Protein AF-T0ZX96-F1 (afdb_monomer_lite)

Organism: NCBI:txid410659

InterPro domains:
  IPR035906 MetI-like superfamily [G3DSA:1.10.3720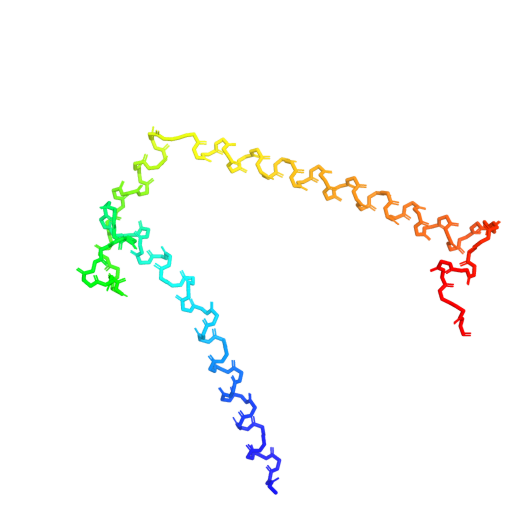.10] (1-106)
  IPR035906 MetI-like superfamily [SSF161098] (3-105)
  IPR050901 Binding-protein-dependent ABC transporter permease [PTHR32243] (3-105)

Secondary structure (DSSP, 8-state):
--HHHHHHHHHHHHHHHHHHHHHHHHHHHHHHTS-TTTTS-SSPP-S-----HHHHHHHHHS-HHHHHHHHHHHHHHHHHHHHHHHHHHHHHHHHS--TTHHHHS---

pLDDT: mean 87.71, std 10.08, range [54.38, 98.38]

Foldseek 3Di:
DDPVVVVVVVVVVVVVVVVVVVQVVLLVVQVCQDDDCLVPDPVRDNDRPRHNVSVVCCVPVHPVVVVVVVVCVVVVVVVVVCVVVVVVVVVCLVPPPDPPSCVVPPPD

Radius of gyration: 24.68 Å; chains: 1; bounding box: 42×56×61 Å

Sequence (108 aa):
MDQMVRKSLLYLVRGLIAILFILPVYWVFVIATGFHGAAYSLPPVFVPLFHLGPLLYVLTHTHWLRYVFNSVLISGITILLVVLTSALTGYALAEVHVPGTGVVLLPR

Structure (mmCIF, N/CA/C/O backbone):
data_AF-T0ZX96-F1
#
_entry.id   AF-T0ZX96-F1
#
loop_
_atom_site.group_PDB
_atom_site.id
_atom_site.type_symbol
_atom_site.label_atom_id
_atom_site.label_alt_id
_atom_site.label_comp_id
_atom_site.label_asym_id
_atom_site.label_entity_id
_atom_site.label_seq_id
_atom_site.pdbx_PDB_ins_code
_atom_site.Cartn_x
_atom_site.Cartn_y
_atom_site.Cartn_z
_atom_site.occupancy
_atom_site.B_iso_or_equiv
_atom_site.auth_seq_id
_atom_site.auth_comp_id
_atom_site.auth_asym_id
_atom_site.auth_atom_id
_atom_site.pdbx_PDB_model_num
ATOM 1 N N . MET A 1 1 ? -12.503 -41.940 0.335 1.00 62.44 1 MET A N 1
ATOM 2 C CA . MET A 1 1 ? -11.440 -41.115 -0.277 1.00 62.44 1 MET A CA 1
ATOM 3 C C . MET A 1 1 ? -10.398 -40.858 0.794 1.00 62.44 1 MET A C 1
ATOM 5 O O . MET A 1 1 ? -10.735 -40.228 1.792 1.00 62.44 1 MET A O 1
ATOM 9 N N . ASP A 1 2 ? -9.202 -41.433 0.654 1.00 76.81 2 ASP A N 1
ATOM 10 C CA . ASP A 1 2 ? -8.174 -41.400 1.699 1.00 76.81 2 ASP A CA 1
ATOM 11 C C . ASP A 1 2 ? -7.860 -39.972 2.140 1.00 76.81 2 ASP A C 1
ATOM 13 O O . ASP A 1 2 ? -7.834 -39.040 1.329 1.00 76.81 2 ASP A O 1
ATOM 17 N N . GLN A 1 3 ? -7.605 -39.781 3.438 1.00 82.06 3 GLN A N 1
ATOM 18 C CA . GLN A 1 3 ? -7.283 -38.459 3.983 1.00 82.06 3 GLN A CA 1
ATOM 19 C C . GLN A 1 3 ? -6.100 -37.795 3.258 1.00 82.06 3 GLN A C 1
ATOM 21 O O . GLN A 1 3 ? -6.046 -36.567 3.183 1.00 82.06 3 GLN A O 1
ATOM 26 N N . MET A 1 4 ? -5.191 -38.595 2.692 1.00 81.06 4 MET A N 1
ATOM 27 C CA . MET A 1 4 ? -4.079 -38.136 1.858 1.00 81.06 4 MET A CA 1
ATOM 28 C C . MET A 1 4 ? -4.573 -37.505 0.549 1.00 81.06 4 MET A C 1
ATOM 30 O O . MET A 1 4 ? -4.203 -36.375 0.250 1.00 81.06 4 MET A O 1
ATOM 34 N N . VAL A 1 5 ? -5.488 -38.162 -0.171 1.00 90.31 5 VAL A N 1
ATOM 35 C CA . VAL A 1 5 ? -6.070 -37.647 -1.425 1.00 90.31 5 VAL A CA 1
ATOM 36 C C . VAL A 1 5 ? -6.822 -36.336 -1.184 1.00 90.31 5 VAL A C 1
ATOM 38 O O . VAL A 1 5 ? -6.650 -35.374 -1.932 1.00 90.31 5 VAL A O 1
ATOM 41 N N . ARG A 1 6 ? -7.598 -36.248 -0.092 1.00 90.81 6 ARG A N 1
ATOM 42 C CA . ARG A 1 6 ? -8.315 -35.013 0.271 1.00 90.81 6 ARG A CA 1
ATOM 43 C C . ARG A 1 6 ? -7.358 -33.850 0.548 1.00 90.81 6 ARG A C 1
ATOM 45 O O . ARG A 1 6 ? -7.605 -32.740 0.088 1.00 90.81 6 ARG A O 1
ATOM 52 N N . LYS A 1 7 ? -6.275 -34.086 1.297 1.00 90.69 7 LYS A N 1
ATOM 53 C CA . LYS A 1 7 ? -5.269 -33.053 1.597 1.00 90.69 7 LYS A CA 1
ATOM 54 C C . LYS A 1 7 ? -4.550 -32.596 0.328 1.00 90.69 7 LYS A C 1
ATOM 56 O O . LYS A 1 7 ? -4.450 -31.393 0.110 1.00 90.69 7 LYS A O 1
ATOM 61 N N . SER A 1 8 ? -4.130 -33.527 -0.529 1.00 92.62 8 SER A N 1
ATOM 62 C CA . SER A 1 8 ? -3.477 -33.210 -1.805 1.00 92.62 8 SER A CA 1
ATOM 63 C C . SER A 1 8 ? -4.369 -32.363 -2.716 1.00 92.62 8 SER A C 1
ATOM 65 O O . SER A 1 8 ? -3.910 -31.352 -3.241 1.00 92.62 8 SER A O 1
ATOM 67 N N . LEU A 1 9 ? -5.659 -32.702 -2.832 1.00 94.56 9 LEU A N 1
ATOM 68 C CA . LEU A 1 9 ? -6.629 -31.898 -3.585 1.00 94.56 9 LEU A CA 1
ATOM 69 C C . LEU A 1 9 ? -6.781 -30.485 -3.008 1.00 94.56 9 LEU A C 1
ATOM 71 O O . LEU A 1 9 ? -6.763 -29.512 -3.757 1.00 94.56 9 LEU A O 1
ATOM 75 N N . LEU A 1 10 ? -6.880 -30.348 -1.681 1.00 93.56 10 LEU A N 1
ATOM 76 C CA . LEU A 1 10 ? -6.984 -29.036 -1.035 1.00 93.56 10 LEU A CA 1
ATOM 77 C C . LEU A 1 10 ? -5.739 -28.172 -1.266 1.00 93.56 10 LEU A C 1
ATOM 79 O O . LEU A 1 10 ? -5.877 -26.971 -1.494 1.00 93.56 10 LEU A O 1
ATOM 83 N N . TYR A 1 11 ? -4.538 -28.751 -1.228 1.00 94.62 11 TYR A N 1
ATOM 84 C CA . TYR A 1 11 ? -3.310 -28.015 -1.535 1.00 94.62 11 TYR A CA 1
ATOM 85 C C . TYR A 1 11 ? -3.254 -27.568 -2.995 1.00 94.62 11 TYR A C 1
ATOM 87 O O . TYR A 1 11 ? -2.896 -26.422 -3.255 1.00 94.62 11 TYR A O 1
ATOM 95 N N . LEU A 1 12 ? -3.665 -28.425 -3.930 1.00 96.19 12 LEU A N 1
ATOM 96 C CA . LEU A 1 12 ? -3.682 -28.104 -5.356 1.00 96.19 12 LEU A CA 1
ATOM 97 C C . LEU A 1 12 ? -4.661 -26.958 -5.652 1.00 96.19 12 LEU A C 1
ATOM 99 O O . LEU A 1 12 ? -4.287 -25.978 -6.293 1.00 96.19 12 LEU A O 1
ATOM 103 N N . VAL A 1 13 ? -5.877 -27.021 -5.100 1.00 96.38 13 VAL A N 1
ATOM 104 C CA . VAL A 1 13 ? -6.885 -25.955 -5.239 1.00 96.38 13 VAL A CA 1
ATOM 105 C C . VAL A 1 13 ? -6.380 -24.635 -4.651 1.00 96.38 13 VAL A C 1
ATOM 107 O O . VAL A 1 13 ? -6.478 -23.598 -5.300 1.00 96.38 13 VAL A O 1
ATOM 110 N N . ARG A 1 14 ? -5.789 -24.657 -3.450 1.00 95.38 14 ARG A N 1
ATOM 111 C CA . ARG A 1 14 ? -5.204 -23.456 -2.829 1.00 95.38 14 ARG A CA 1
ATOM 112 C C . ARG A 1 14 ? -4.062 -22.877 -3.661 1.00 95.38 14 ARG A C 1
ATOM 114 O O . ARG A 1 14 ? -3.986 -21.662 -3.798 1.00 95.38 14 ARG A O 1
ATOM 121 N N 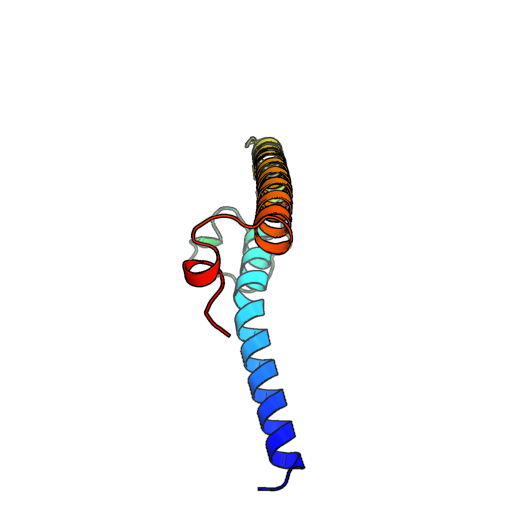. GLY A 1 15 ? -3.208 -23.730 -4.226 1.00 96.06 15 GLY A N 1
ATOM 122 C CA . GLY A 1 15 ? -2.127 -23.316 -5.118 1.00 96.06 15 GLY A CA 1
ATOM 123 C C . GLY A 1 15 ? -2.650 -22.636 -6.381 1.00 96.06 15 GLY A C 1
ATOM 124 O O . GLY A 1 15 ? -2.179 -21.561 -6.735 1.00 96.06 15 GLY A O 1
ATOM 125 N N . LEU A 1 16 ? -3.678 -23.206 -7.013 1.00 96.19 16 LEU A N 1
ATOM 126 C CA . LEU A 1 16 ? -4.296 -22.621 -8.202 1.00 96.19 16 LEU A CA 1
ATOM 127 C C . LEU A 1 16 ? -4.936 -21.259 -7.904 1.00 96.19 16 LEU A C 1
ATOM 129 O O . LEU A 1 16 ? -4.736 -20.306 -8.654 1.00 96.19 16 LEU A O 1
ATOM 133 N N . ILE A 1 17 ? -5.657 -21.154 -6.783 1.00 95.50 17 ILE A N 1
ATOM 134 C CA . ILE A 1 17 ? -6.234 -19.887 -6.318 1.00 95.50 17 ILE A CA 1
ATOM 135 C C . ILE A 1 17 ? -5.119 -18.861 -6.086 1.00 95.50 17 ILE A C 1
ATOM 137 O O . ILE A 1 17 ? -5.211 -17.742 -6.582 1.00 95.50 17 ILE A O 1
ATOM 141 N N . ALA A 1 18 ? -4.038 -19.237 -5.398 1.00 95.69 18 ALA A N 1
ATOM 142 C CA . ALA A 1 18 ? -2.912 -18.341 -5.152 1.00 95.69 18 ALA A CA 1
ATOM 143 C C . ALA A 1 18 ? -2.280 -17.825 -6.456 1.00 95.69 18 ALA A C 1
ATOM 145 O O . ALA A 1 18 ? -2.041 -16.626 -6.582 1.00 95.69 18 ALA A O 1
ATOM 146 N N . ILE A 1 19 ? -2.070 -18.697 -7.449 1.00 95.44 19 ILE A N 1
ATOM 147 C CA . ILE A 1 19 ? -1.542 -18.307 -8.767 1.00 95.44 19 ILE A CA 1
ATOM 148 C C . ILE A 1 19 ? -2.473 -17.301 -9.451 1.00 95.44 19 ILE A C 1
ATOM 150 O O . ILE A 1 19 ? -2.001 -16.296 -9.982 1.00 95.44 19 ILE A O 1
ATOM 154 N N . LEU A 1 20 ? -3.788 -17.527 -9.396 1.00 95.56 20 LEU A N 1
ATOM 155 C CA . LEU A 1 20 ? -4.780 -16.627 -9.985 1.00 95.56 20 LEU A CA 1
ATOM 156 C C . LEU A 1 20 ? -4.748 -15.226 -9.351 1.00 95.56 20 LEU A C 1
ATOM 158 O O . LEU A 1 20 ? -4.894 -14.238 -10.064 1.00 95.56 20 LEU A O 1
ATOM 162 N N . PHE A 1 21 ? -4.494 -15.126 -8.043 1.00 94.12 21 PHE A N 1
ATOM 163 C CA . PHE A 1 21 ? -4.320 -13.839 -7.356 1.00 94.12 21 PHE A CA 1
ATOM 164 C C . PHE A 1 21 ? -2.965 -13.171 -7.631 1.00 94.12 21 PHE A C 1
ATOM 166 O O . PHE A 1 21 ? -2.883 -11.944 -7.646 1.00 94.12 21 PHE A O 1
ATOM 173 N N . ILE A 1 22 ? -1.906 -13.948 -7.868 1.00 95.56 22 ILE A N 1
ATOM 174 C CA . ILE A 1 22 ? -0.572 -13.415 -8.188 1.00 95.56 22 ILE A CA 1
ATOM 175 C C . ILE A 1 22 ? -0.509 -12.895 -9.628 1.00 95.56 22 ILE A C 1
ATOM 177 O O . ILE A 1 22 ? 0.182 -11.914 -9.890 1.00 95.56 22 ILE A O 1
ATOM 181 N N . LEU A 1 23 ? -1.245 -13.509 -10.557 1.00 93.50 23 LEU A N 1
ATOM 182 C CA . LEU A 1 23 ? -1.254 -13.142 -11.974 1.00 93.50 23 LEU A CA 1
ATOM 183 C C . LEU A 1 23 ? -1.479 -11.638 -12.233 1.00 93.50 23 LEU A C 1
ATOM 185 O O . LEU A 1 23 ? -0.652 -11.053 -12.934 1.00 93.50 23 LEU A O 1
ATOM 189 N N . PRO A 1 24 ? -2.515 -10.967 -11.686 1.00 93.00 24 PRO A N 1
ATOM 190 C CA . PRO A 1 24 ? -2.697 -9.533 -11.910 1.00 93.00 24 PRO A CA 1
ATOM 191 C C . PRO A 1 24 ? -1.543 -8.699 -11.338 1.00 93.00 24 PRO A C 1
ATOM 193 O O . PRO A 1 24 ? -1.128 -7.728 -11.965 1.00 93.00 24 PRO A O 1
ATOM 196 N N . VAL A 1 25 ? -0.971 -9.096 -10.196 1.00 94.00 25 VAL A N 1
ATOM 197 C CA . VAL A 1 25 ? 0.188 -8.410 -9.596 1.00 94.00 25 VAL A CA 1
ATOM 198 C C . VAL A 1 25 ? 1.423 -8.550 -10.488 1.00 94.00 25 VAL A C 1
ATOM 200 O O . VAL A 1 25 ? 2.118 -7.569 -10.750 1.00 94.00 25 VAL A O 1
ATOM 203 N N . TYR A 1 26 ? 1.668 -9.754 -11.009 1.00 93.38 26 TYR A N 1
ATOM 204 C CA . TYR A 1 26 ? 2.727 -10.012 -11.980 1.00 93.38 26 TYR A CA 1
ATOM 205 C C . TYR A 1 26 ? 2.538 -9.178 -13.251 1.00 93.38 26 TYR A C 1
ATOM 207 O O . TYR A 1 26 ? 3.486 -8.573 -13.748 1.00 93.38 26 TYR A O 1
ATOM 215 N N . TRP A 1 27 ? 1.311 -9.087 -13.760 1.00 92.38 27 TRP A N 1
ATOM 216 C CA . TRP A 1 27 ? 1.042 -8.349 -14.988 1.00 92.38 27 TRP A CA 1
ATOM 217 C C . TRP A 1 27 ? 1.257 -6.837 -14.830 1.00 92.38 27 TRP A C 1
ATOM 219 O O . TRP A 1 27 ? 1.826 -6.201 -15.716 1.00 92.38 27 TRP A O 1
ATOM 229 N N . VAL A 1 28 ? 0.922 -6.264 -13.667 1.00 91.38 28 VAL A N 1
ATOM 230 C CA . VAL A 1 28 ? 1.259 -4.865 -13.344 1.00 91.38 28 VAL A CA 1
ATOM 231 C C . VAL A 1 28 ? 2.773 -4.637 -13.372 1.00 91.38 28 VAL A C 1
ATOM 233 O O . VAL A 1 28 ? 3.226 -3.625 -13.904 1.00 91.38 28 VAL A O 1
ATOM 236 N N . PHE A 1 29 ? 3.570 -5.582 -12.864 1.00 91.31 29 PHE A N 1
ATOM 237 C CA . PHE A 1 29 ? 5.033 -5.506 -12.931 1.00 91.31 29 PHE A CA 1
ATOM 238 C C . PHE A 1 29 ? 5.560 -5.543 -14.378 1.00 91.31 29 PHE A C 1
ATOM 240 O O . PHE A 1 29 ? 6.454 -4.770 -14.738 1.00 91.31 29 PHE A O 1
ATOM 247 N N . VAL A 1 30 ? 4.982 -6.394 -15.231 1.00 91.56 30 VAL A N 1
ATOM 248 C CA . VAL A 1 30 ? 5.327 -6.467 -16.662 1.00 91.56 30 VAL A CA 1
ATOM 249 C C . VAL A 1 30 ? 5.040 -5.140 -17.366 1.00 91.56 30 VAL A C 1
ATOM 251 O O . VAL A 1 30 ? 5.900 -4.628 -18.079 1.00 91.56 30 VAL A O 1
ATOM 254 N N . ILE A 1 31 ? 3.871 -4.542 -17.126 1.00 90.56 31 ILE A N 1
ATOM 255 C CA . ILE A 1 31 ? 3.498 -3.245 -17.710 1.00 90.56 31 ILE A CA 1
ATOM 256 C C . ILE A 1 31 ? 4.414 -2.128 -17.196 1.00 90.56 31 ILE A C 1
ATOM 258 O O . ILE A 1 31 ? 4.875 -1.301 -17.983 1.00 90.56 31 ILE A O 1
ATOM 262 N N . ALA A 1 32 ? 4.714 -2.111 -15.894 1.00 88.38 32 ALA A N 1
ATOM 263 C CA . ALA A 1 32 ? 5.565 -1.094 -15.277 1.00 88.38 32 ALA A CA 1
ATOM 264 C C . ALA A 1 32 ? 7.000 -1.086 -15.834 1.00 88.38 32 ALA A C 1
ATOM 266 O O . ALA A 1 32 ? 7.643 -0.037 -15.852 1.00 88.38 32 ALA A O 1
ATOM 267 N N . THR A 1 33 ? 7.484 -2.240 -16.303 1.00 88.81 33 THR A N 1
ATOM 268 C CA . THR A 1 33 ? 8.810 -2.418 -16.921 1.00 88.81 33 THR A CA 1
ATOM 269 C C . THR A 1 33 ? 8.761 -2.519 -18.454 1.00 88.81 33 THR A C 1
ATOM 271 O O . THR A 1 33 ? 9.739 -2.917 -19.091 1.00 88.81 33 THR A O 1
ATOM 274 N N . GLY A 1 34 ? 7.615 -2.197 -19.058 1.00 86.00 34 GLY A N 1
ATOM 275 C CA . GLY A 1 34 ? 7.386 -2.235 -20.500 1.00 86.00 34 GLY A CA 1
ATOM 276 C C . GLY A 1 34 ? 7.676 -0.908 -21.204 1.00 86.00 34 GLY A C 1
ATOM 277 O O . GLY A 1 34 ? 8.444 -0.071 -20.733 1.00 86.00 34 GLY A O 1
ATOM 278 N N . PHE A 1 35 ? 7.037 -0.703 -22.356 1.00 82.19 35 PHE A N 1
ATOM 279 C CA . PHE A 1 35 ? 7.031 0.578 -23.065 1.00 82.19 35 PHE A CA 1
ATOM 280 C C . PHE A 1 35 ? 5.768 1.389 -22.741 1.00 82.19 35 PHE A C 1
ATOM 282 O O . PHE A 1 35 ? 4.774 0.874 -22.224 1.00 82.19 35 PHE A O 1
ATOM 289 N N . HIS A 1 36 ? 5.799 2.685 -23.051 1.00 76.38 36 HIS A N 1
ATOM 290 C CA . HIS A 1 36 ? 4.676 3.582 -22.793 1.00 76.38 36 HIS A CA 1
ATOM 291 C C . HIS A 1 36 ? 3.426 3.123 -23.565 1.00 76.38 36 HIS A C 1
ATOM 293 O O . HIS A 1 36 ? 3.463 2.989 -24.784 1.00 76.38 36 HIS A O 1
ATOM 299 N N . GLY A 1 37 ? 2.322 2.866 -22.858 1.00 79.50 37 GLY A N 1
ATOM 300 C CA . GLY A 1 37 ? 1.091 2.347 -23.468 1.00 79.50 37 GLY A CA 1
ATOM 301 C C . GLY A 1 37 ? 1.006 0.819 -23.601 1.00 79.50 37 GLY A C 1
ATOM 302 O O . GLY A 1 37 ? 0.019 0.338 -24.148 1.00 79.50 37 GLY A O 1
ATOM 303 N N . ALA A 1 38 ? 1.957 0.048 -23.052 1.00 81.94 38 ALA A N 1
ATOM 304 C CA . ALA A 1 38 ? 1.918 -1.424 -23.057 1.00 81.94 38 ALA A CA 1
ATOM 305 C C . ALA A 1 38 ? 0.651 -2.028 -22.411 1.00 81.94 38 ALA A C 1
ATOM 307 O O . ALA A 1 38 ? 0.260 -3.145 -22.732 1.00 81.94 38 ALA A O 1
ATOM 308 N N . ALA A 1 39 ? -0.030 -1.283 -21.532 1.00 83.12 39 ALA A N 1
ATOM 309 C CA . ALA A 1 39 ? -1.318 -1.689 -20.964 1.00 83.12 39 ALA A CA 1
ATOM 310 C C . ALA A 1 39 ? -2.454 -1.772 -22.006 1.00 83.12 39 ALA A C 1
ATOM 312 O O . ALA A 1 39 ? -3.421 -2.498 -21.797 1.00 83.12 39 ALA A O 1
ATOM 313 N N . TYR A 1 40 ? -2.343 -1.025 -23.109 1.00 86.75 40 TYR A N 1
ATOM 314 C CA . TYR A 1 40 ? -3.375 -0.901 -24.145 1.00 86.75 40 TYR A CA 1
ATOM 315 C C . TYR A 1 40 ? -2.986 -1.576 -25.467 1.00 86.75 40 TYR A C 1
ATOM 317 O O . TYR A 1 40 ? -3.748 -1.523 -26.431 1.00 86.75 40 TYR A O 1
ATOM 325 N N . SER A 1 41 ? -1.803 -2.191 -25.546 1.00 82.50 41 SER A N 1
ATOM 326 C CA . SER A 1 41 ? -1.346 -2.855 -26.765 1.00 82.50 41 SER A CA 1
ATOM 327 C C . SER A 1 41 ? -2.031 -4.210 -26.956 1.00 82.50 41 SER A C 1
ATOM 329 O O . SER A 1 41 ? -2.083 -5.020 -26.029 1.00 82.50 41 SER A O 1
ATOM 331 N N . LEU A 1 42 ? -2.488 -4.484 -28.182 1.00 85.06 42 LEU A N 1
ATOM 332 C CA . LEU A 1 42 ? -2.848 -5.827 -28.639 1.00 85.06 42 LEU A CA 1
ATOM 333 C C . LEU A 1 42 ? -1.769 -6.325 -29.615 1.0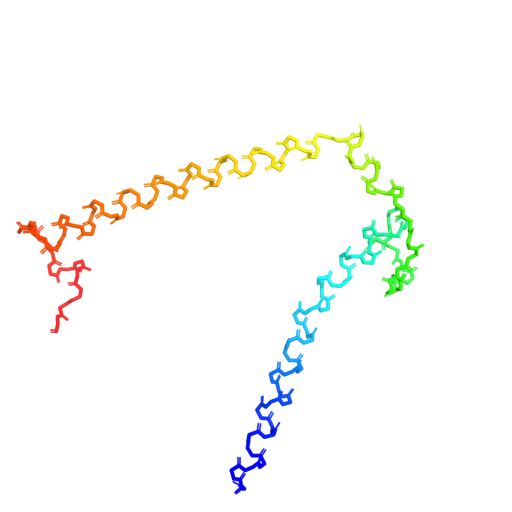0 85.06 42 LEU A C 1
ATOM 335 O O . LEU A 1 42 ? -1.527 -5.645 -30.613 1.00 85.06 42 LEU A O 1
ATOM 339 N N . PRO A 1 43 ? -1.137 -7.492 -29.387 1.00 82.81 43 PRO A N 1
ATOM 340 C CA . PRO A 1 43 ? -1.350 -8.442 -28.286 1.00 82.81 43 PRO A CA 1
ATOM 341 C C . PRO A 1 43 ? -0.809 -7.946 -26.923 1.00 82.81 43 PRO A C 1
ATOM 343 O O . PRO A 1 43 ? 0.148 -7.170 -26.894 1.00 82.81 43 PRO A O 1
ATOM 346 N N . PRO A 1 44 ? -1.396 -8.388 -25.789 1.00 81.88 44 PRO A N 1
ATOM 347 C CA . PRO A 1 44 ? -0.933 -8.007 -24.456 1.00 81.88 44 PRO A CA 1
ATOM 348 C C . PRO A 1 44 ? 0.467 -8.553 -24.165 1.00 81.88 44 PRO A C 1
ATOM 350 O O . PRO A 1 44 ? 0.793 -9.702 -24.472 1.00 81.88 44 PRO A O 1
ATOM 353 N N . VAL A 1 45 ? 1.293 -7.722 -23.531 1.00 85.19 45 VAL A N 1
ATOM 354 C CA . VAL A 1 45 ? 2.658 -8.086 -23.146 1.00 85.19 45 VAL A CA 1
ATOM 355 C C . VAL A 1 45 ? 2.611 -8.898 -21.851 1.00 85.19 45 VAL A C 1
ATOM 357 O O . VAL A 1 45 ? 2.119 -8.420 -20.831 1.00 85.19 45 VAL A O 1
ATOM 360 N N . PHE A 1 46 ? 3.129 -10.127 -21.892 1.00 86.56 46 PHE A N 1
ATOM 361 C CA . PHE A 1 46 ? 3.245 -11.008 -20.721 1.00 86.56 46 PHE A CA 1
ATOM 362 C C . PHE A 1 46 ? 4.682 -11.177 -20.224 1.00 86.56 46 PHE A C 1
ATOM 364 O O . PHE A 1 46 ? 4.882 -11.715 -19.143 1.00 86.56 46 PHE A O 1
ATOM 371 N N . VAL A 1 47 ? 5.674 -10.722 -20.992 1.00 87.56 47 VAL A N 1
ATOM 372 C CA . VAL A 1 47 ? 7.097 -10.848 -20.656 1.00 87.56 47 VAL A CA 1
ATOM 373 C C . VAL A 1 47 ? 7.659 -9.459 -20.351 1.00 87.56 47 VAL A C 1
ATOM 375 O O . VAL A 1 47 ? 7.457 -8.548 -21.155 1.00 87.56 47 VAL A O 1
ATOM 378 N N . PRO A 1 48 ? 8.356 -9.266 -19.217 1.00 85.69 48 PRO A N 1
ATOM 379 C CA . PRO A 1 48 ? 8.944 -7.975 -18.884 1.00 85.69 48 PRO A CA 1
ATOM 380 C C . PRO A 1 48 ? 10.058 -7.618 -19.873 1.00 85.69 48 PRO A C 1
ATOM 382 O O . PRO A 1 48 ? 10.940 -8.427 -20.156 1.00 85.69 48 PRO A O 1
ATOM 385 N N . LEU A 1 49 ? 10.028 -6.382 -20.372 1.00 84.12 49 LEU A N 1
ATOM 386 C CA . LEU A 1 49 ? 11.054 -5.830 -21.267 1.00 84.12 49 LEU A CA 1
ATOM 387 C C . LEU A 1 49 ? 12.185 -5.125 -20.493 1.00 84.12 49 LEU A C 1
ATOM 389 O O . LEU A 1 49 ? 13.151 -4.666 -21.094 1.00 84.12 49 LEU A O 1
ATOM 393 N N . PHE A 1 50 ? 12.073 -5.050 -19.159 1.00 84.81 50 PHE A N 1
ATOM 394 C CA . PHE A 1 50 ? 13.050 -4.448 -18.242 1.00 84.81 50 PHE A CA 1
ATOM 395 C C . PHE A 1 50 ? 13.436 -2.995 -18.581 1.00 84.81 50 PHE A C 1
ATOM 397 O O . PHE A 1 50 ? 14.549 -2.545 -18.309 1.00 84.81 50 PHE A O 1
ATOM 404 N N . HIS A 1 51 ? 12.496 -2.223 -19.124 1.00 86.69 51 HIS A N 1
ATOM 405 C CA . HIS A 1 51 ? 12.664 -0.798 -19.377 1.00 86.69 51 HIS A CA 1
ATOM 406 C C . HIS A 1 51 ? 12.166 0.035 -18.193 1.00 86.69 51 HIS A C 1
ATOM 408 O O . HIS A 1 51 ? 11.001 -0.022 -17.814 1.00 86.69 51 HIS A O 1
ATOM 414 N N . LEU A 1 52 ? 13.040 0.876 -17.637 1.00 86.44 52 LEU A N 1
ATOM 415 C CA . LEU A 1 52 ? 12.700 1.781 -16.527 1.00 86.44 52 LEU A CA 1
ATOM 416 C C . LEU A 1 52 ? 12.135 3.135 -16.990 1.00 86.44 52 LEU A C 1
ATOM 418 O O . LEU A 1 52 ? 11.774 3.969 -16.162 1.00 86.44 52 LEU A O 1
ATOM 422 N N . GLY A 1 53 ? 12.053 3.366 -18.303 1.00 86.50 53 GLY A N 1
ATOM 423 C CA . GLY A 1 53 ? 11.595 4.627 -18.894 1.00 86.50 53 GLY A CA 1
ATOM 424 C C . GLY A 1 53 ? 10.220 5.088 -18.390 1.00 86.50 53 GLY A C 1
ATOM 425 O O . GLY A 1 53 ? 10.122 6.221 -17.920 1.00 86.50 53 GLY A O 1
ATOM 426 N N . PRO A 1 54 ? 9.171 4.240 -18.410 1.00 87.06 54 PRO A N 1
ATOM 427 C CA . PRO A 1 54 ? 7.853 4.620 -17.899 1.00 87.06 54 PRO A CA 1
ATOM 428 C C . PRO A 1 54 ? 7.861 4.972 -16.407 1.00 87.06 54 PRO A C 1
ATOM 430 O O . PRO A 1 54 ? 7.207 5.929 -15.995 1.00 87.06 54 PRO A O 1
ATOM 433 N N . LEU A 1 55 ? 8.636 4.241 -15.600 1.00 87.69 55 LEU A N 1
ATOM 434 C CA . LEU A 1 55 ? 8.758 4.498 -14.165 1.00 87.69 55 LEU A CA 1
ATOM 435 C C . LEU A 1 55 ? 9.422 5.856 -13.900 1.00 87.69 55 LEU A C 1
ATOM 437 O O . LEU A 1 55 ? 8.911 6.660 -13.121 1.00 87.69 55 LEU A O 1
ATOM 441 N N . LEU A 1 56 ? 10.528 6.138 -14.594 1.00 89.75 56 LEU A N 1
ATOM 442 C CA . LEU A 1 56 ? 11.218 7.427 -14.516 1.00 89.75 56 LEU A CA 1
ATOM 443 C C . LEU A 1 56 ? 10.329 8.572 -15.004 1.00 89.75 56 LEU A C 1
ATOM 445 O O . LEU A 1 56 ? 10.318 9.636 -14.386 1.00 89.75 56 LEU A O 1
ATOM 449 N N . TYR A 1 57 ? 9.557 8.359 -16.070 1.00 89.25 57 TYR A N 1
ATOM 450 C CA . TYR A 1 57 ? 8.614 9.348 -16.584 1.00 89.25 57 TYR A CA 1
ATOM 451 C C . TYR A 1 57 ? 7.568 9.724 -15.531 1.00 89.25 57 TYR A C 1
ATOM 453 O O . TYR A 1 57 ? 7.403 10.903 -15.238 1.00 89.25 57 TYR A O 1
ATOM 461 N N . VAL A 1 58 ? 6.932 8.745 -14.880 1.00 89.19 58 VAL A N 1
ATOM 462 C CA . VAL A 1 58 ? 5.956 9.009 -13.808 1.00 89.19 58 VAL A CA 1
ATOM 463 C C . VAL A 1 58 ? 6.603 9.758 -12.642 1.00 89.19 58 VAL A C 1
ATOM 465 O O . VAL A 1 58 ? 6.025 10.719 -12.141 1.00 89.19 58 VAL A O 1
ATOM 468 N N . LEU A 1 59 ? 7.814 9.377 -12.237 1.00 89.94 59 LEU A N 1
ATOM 469 C CA . LEU A 1 59 ? 8.515 10.029 -11.128 1.00 89.94 59 LEU A CA 1
ATOM 470 C C . LEU A 1 59 ? 8.936 11.477 -11.427 1.00 89.94 59 LEU A C 1
ATOM 472 O O . LEU A 1 59 ? 9.017 12.278 -10.500 1.00 89.94 59 LEU A O 1
ATOM 476 N N . THR A 1 60 ? 9.212 11.812 -12.689 1.00 92.38 60 THR A N 1
ATOM 477 C CA . THR A 1 60 ? 9.748 13.129 -13.089 1.00 92.38 60 THR A CA 1
ATOM 478 C C . THR A 1 60 ? 8.697 14.076 -13.666 1.00 92.38 60 THR A C 1
ATOM 480 O O . THR A 1 60 ? 8.783 15.280 -13.446 1.00 92.38 60 THR A O 1
ATOM 483 N N . HIS A 1 61 ? 7.703 13.554 -14.386 1.00 91.00 61 HIS A N 1
ATOM 484 C CA . HIS A 1 61 ? 6.689 14.337 -15.103 1.00 91.00 61 HIS A CA 1
ATOM 485 C C . HIS A 1 61 ? 5.337 14.376 -14.383 1.00 91.00 61 HIS A C 1
ATOM 487 O O . HIS A 1 61 ? 4.410 15.038 -14.845 1.00 91.00 61 HIS A O 1
ATOM 493 N N . THR A 1 62 ? 5.198 13.684 -13.249 1.00 90.50 62 THR A N 1
ATOM 494 C CA . THR A 1 62 ? 3.985 13.733 -12.427 1.00 90.50 62 THR A CA 1
ATOM 495 C C . THR A 1 62 ? 4.328 13.952 -10.958 1.00 90.50 62 THR A C 1
ATOM 497 O O . THR A 1 62 ? 5.427 13.650 -10.499 1.00 90.50 62 THR A O 1
ATOM 500 N N . HIS A 1 63 ? 3.364 14.431 -10.172 1.00 93.94 63 HIS A N 1
ATOM 501 C CA . HIS A 1 63 ? 3.519 14.579 -8.722 1.00 93.94 63 HIS A CA 1
ATOM 502 C C . HIS A 1 63 ? 3.277 13.264 -7.963 1.00 93.94 63 HIS A C 1
ATOM 504 O O . HIS A 1 63 ? 2.727 13.274 -6.861 1.00 93.94 63 HIS A O 1
ATOM 510 N N . TRP A 1 64 ? 3.687 12.127 -8.535 1.00 93.12 64 TRP A N 1
ATOM 511 C CA . TRP A 1 64 ? 3.423 10.793 -7.995 1.00 93.12 64 TRP A CA 1
ATOM 512 C C . TRP A 1 64 ? 3.831 10.655 -6.525 1.00 93.12 64 TRP A C 1
ATOM 514 O O . TRP A 1 64 ? 3.034 10.221 -5.696 1.00 93.12 64 TRP A O 1
ATOM 524 N N . LEU A 1 65 ? 5.031 11.124 -6.173 1.00 93.31 65 LEU A N 1
ATOM 525 C CA . LEU A 1 65 ? 5.545 11.050 -4.803 1.00 93.31 65 LEU A CA 1
ATOM 526 C C . LEU A 1 65 ? 4.670 11.835 -3.810 1.00 93.31 65 LEU A C 1
ATOM 528 O O . LEU A 1 65 ? 4.431 11.385 -2.690 1.00 93.31 65 LEU A O 1
ATOM 532 N N . ARG A 1 66 ? 4.127 12.979 -4.245 1.00 95.12 66 ARG A N 1
ATOM 533 C CA . ARG A 1 66 ? 3.186 13.778 -3.451 1.00 95.12 66 ARG A CA 1
ATOM 534 C C . ARG A 1 66 ? 1.847 13.064 -3.291 1.00 95.12 66 ARG A C 1
ATOM 536 O O . ARG A 1 66 ? 1.262 13.127 -2.217 1.00 95.12 66 ARG A O 1
ATOM 543 N N . TYR A 1 67 ? 1.363 12.373 -4.321 1.00 95.75 67 TYR A N 1
ATOM 544 C CA . TYR A 1 67 ? 0.126 11.592 -4.231 1.00 95.75 67 TYR A CA 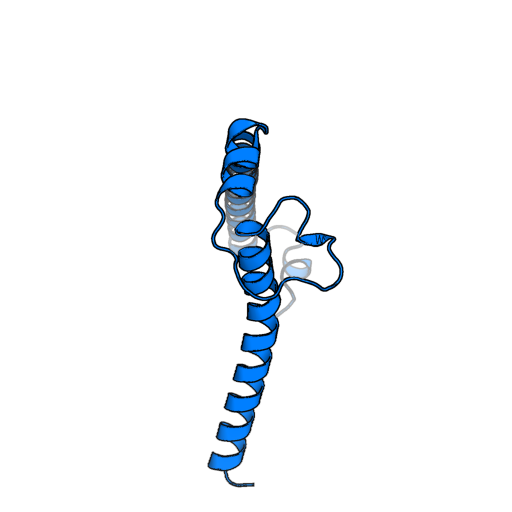1
ATOM 545 C C . TYR A 1 67 ? 0.257 10.415 -3.263 1.00 95.75 67 TYR A C 1
ATOM 547 O O . TYR A 1 67 ? -0.640 10.195 -2.445 1.00 95.75 67 TYR A O 1
ATOM 555 N N . VAL A 1 68 ? 1.391 9.711 -3.298 1.00 96.50 68 VAL A N 1
ATOM 556 C CA . VAL A 1 68 ? 1.702 8.646 -2.336 1.00 96.50 68 VAL A CA 1
ATOM 557 C C . VAL A 1 68 ? 1.764 9.218 -0.922 1.00 96.50 68 VAL A C 1
ATOM 559 O O . VAL A 1 68 ? 1.082 8.711 -0.035 1.00 96.50 68 VAL A O 1
ATOM 562 N N . PHE A 1 69 ? 2.496 10.317 -0.718 1.00 97.62 69 PHE A N 1
ATOM 563 C CA . PHE A 1 69 ? 2.595 10.966 0.588 1.00 97.62 69 PHE A CA 1
ATOM 564 C C . PHE A 1 69 ? 1.231 11.406 1.132 1.00 97.62 69 PHE A C 1
ATOM 566 O O . PHE A 1 69 ? 0.896 11.091 2.270 1.00 97.62 69 PHE A O 1
ATOM 573 N N . ASN A 1 70 ? 0.412 12.070 0.313 1.00 97.75 70 ASN A N 1
ATOM 574 C CA . ASN A 1 70 ? -0.931 12.489 0.712 1.00 97.75 70 ASN A CA 1
ATOM 575 C C . ASN A 1 70 ? -1.800 11.287 1.105 1.00 97.75 70 ASN A C 1
ATOM 577 O O . ASN A 1 70 ? -2.514 11.351 2.100 1.00 97.75 70 ASN A O 1
ATOM 581 N N . SER A 1 71 ? -1.724 10.184 0.358 1.00 97.81 71 SER A N 1
ATOM 582 C CA . SER A 1 71 ? -2.502 8.973 0.648 1.00 97.81 71 SER A CA 1
ATOM 583 C C . SER A 1 71 ? -2.066 8.317 1.958 1.00 97.81 71 SER A C 1
ATOM 585 O O . SER A 1 71 ? -2.908 7.931 2.768 1.00 97.81 71 SER A O 1
ATOM 587 N N . VAL A 1 72 ? -0.755 8.236 2.209 1.00 98.12 72 VAL A N 1
ATOM 588 C CA . VAL A 1 72 ? -0.200 7.729 3.474 1.00 98.12 72 VAL A CA 1
ATOM 589 C C . VAL A 1 72 ? -0.607 8.627 4.641 1.00 98.12 72 VAL A C 1
ATOM 591 O O . VAL A 1 72 ? -1.043 8.128 5.672 1.00 98.12 72 VAL A O 1
ATOM 594 N N . LEU A 1 73 ? -0.528 9.947 4.473 1.00 98.38 73 LEU A N 1
ATOM 595 C CA . LEU A 1 73 ? -0.894 10.906 5.511 1.00 98.38 73 LEU A CA 1
ATOM 596 C C . LEU A 1 73 ? -2.384 10.818 5.854 1.00 98.38 73 LEU A C 1
ATOM 598 O O . LEU A 1 73 ? -2.733 10.691 7.025 1.00 98.38 73 LEU A O 1
ATOM 602 N N . ILE A 1 74 ? -3.260 10.842 4.846 1.00 98.25 74 ILE A N 1
ATOM 603 C CA . ILE A 1 74 ? -4.711 10.766 5.050 1.00 98.25 74 ILE A CA 1
ATOM 604 C C . ILE A 1 74 ? -5.078 9.428 5.693 1.00 98.25 74 ILE A C 1
ATOM 606 O O . ILE A 1 74 ? -5.737 9.417 6.728 1.00 98.25 74 ILE A O 1
ATOM 610 N N . SER A 1 75 ? -4.611 8.308 5.132 1.00 98.06 75 SER A N 1
ATOM 611 C CA . SER A 1 75 ? -4.913 6.978 5.676 1.00 98.06 75 SER A CA 1
ATOM 612 C C . SER A 1 75 ? -4.384 6.801 7.099 1.00 98.06 75 SER A C 1
ATOM 614 O O . SER A 1 75 ? -5.108 6.291 7.950 1.00 98.06 75 SER A O 1
ATOM 616 N N . GLY A 1 76 ? -3.178 7.289 7.396 1.00 98.25 76 GLY A N 1
ATOM 617 C CA . GLY A 1 76 ? -2.596 7.239 8.735 1.00 98.25 76 GLY A CA 1
ATOM 618 C C . GLY A 1 76 ? -3.407 8.029 9.762 1.00 98.25 76 GLY A C 1
ATOM 619 O O . GLY A 1 76 ? -3.723 7.500 10.828 1.00 98.25 76 GLY A O 1
ATOM 620 N N . ILE A 1 77 ? -3.808 9.261 9.431 1.00 98.38 77 ILE A N 1
ATOM 621 C CA . ILE A 1 77 ? -4.660 10.080 10.308 1.00 98.38 77 ILE A CA 1
ATOM 622 C C . ILE A 1 77 ? -6.022 9.407 10.506 1.00 98.38 77 ILE A C 1
ATOM 624 O O . ILE A 1 77 ? -6.503 9.323 11.635 1.00 98.38 77 ILE A O 1
ATOM 628 N N . THR A 1 78 ? -6.634 8.888 9.439 1.00 98.19 78 THR A N 1
ATOM 629 C CA . THR A 1 78 ? -7.918 8.185 9.530 1.00 98.19 78 THR A CA 1
ATOM 630 C C . THR A 1 78 ? -7.821 6.956 10.428 1.00 98.19 78 THR A C 1
ATOM 632 O O . THR A 1 78 ? -8.657 6.800 11.312 1.00 98.19 78 THR A O 1
ATOM 635 N N . ILE A 1 79 ? -6.800 6.112 10.256 1.00 98.19 79 ILE A N 1
ATOM 636 C CA . ILE A 1 79 ? -6.596 4.922 11.093 1.00 98.19 79 ILE A CA 1
ATOM 637 C C . ILE A 1 79 ? -6.441 5.326 12.558 1.00 98.19 79 ILE A C 1
ATOM 639 O O . ILE A 1 79 ? -7.099 4.745 13.417 1.00 98.19 79 ILE A O 1
ATOM 643 N N . LEU A 1 80 ? -5.624 6.342 12.847 1.00 98.31 80 LEU A N 1
ATOM 644 C CA . LEU A 1 80 ? -5.414 6.815 14.212 1.00 98.31 80 LEU A CA 1
ATOM 645 C C . LEU A 1 80 ? -6.730 7.268 14.856 1.00 98.31 80 LEU A C 1
ATOM 647 O O . LEU A 1 80 ? -7.061 6.828 15.955 1.00 98.31 80 LEU A O 1
ATOM 651 N N . LEU A 1 81 ? -7.506 8.102 14.160 1.00 98.06 81 LEU A N 1
ATOM 652 C CA . LEU A 1 81 ? -8.794 8.587 14.656 1.00 98.06 81 LEU A CA 1
ATOM 653 C C . LEU A 1 81 ? -9.793 7.445 14.860 1.00 98.06 81 LEU A C 1
ATOM 655 O O . LEU A 1 81 ? -10.462 7.393 15.892 1.00 98.06 81 LEU A O 1
ATOM 659 N N . VAL A 1 82 ? -9.878 6.512 13.910 1.00 98.00 82 VAL A N 1
ATOM 660 C CA . VAL A 1 82 ? -10.770 5.349 13.995 1.00 98.00 82 VAL A CA 1
ATOM 661 C C . VAL A 1 82 ? -10.390 4.456 15.170 1.00 98.00 82 VAL A C 1
ATOM 663 O O . VAL A 1 82 ? -11.268 4.045 15.921 1.00 98.00 82 VAL A O 1
ATOM 666 N N . VAL A 1 83 ? -9.104 4.178 15.379 1.00 97.94 83 VAL A N 1
ATOM 667 C CA . VAL A 1 83 ? -8.645 3.340 16.494 1.00 97.94 83 VAL A CA 1
ATOM 668 C C . VAL A 1 83 ? -8.916 4.019 17.832 1.00 97.94 83 VAL A C 1
ATOM 670 O O . VAL A 1 83 ? -9.455 3.377 18.728 1.00 97.94 83 VAL A O 1
ATOM 673 N N . LEU A 1 84 ? -8.603 5.312 17.967 1.00 97.50 84 LEU A N 1
ATOM 674 C CA . LEU A 1 84 ? -8.851 6.058 19.203 1.00 97.50 84 LEU A CA 1
ATOM 675 C C . LEU A 1 84 ? -10.341 6.097 19.547 1.00 97.50 84 LEU A C 1
ATOM 677 O O . LEU A 1 84 ? -10.726 5.788 20.672 1.00 97.50 84 LEU A O 1
ATOM 681 N N . THR A 1 85 ? -11.186 6.434 18.575 1.00 96.06 85 THR A N 1
ATOM 682 C CA . THR A 1 85 ? -12.639 6.483 18.780 1.00 96.06 85 THR A CA 1
ATOM 683 C C . THR A 1 85 ? -13.212 5.100 19.06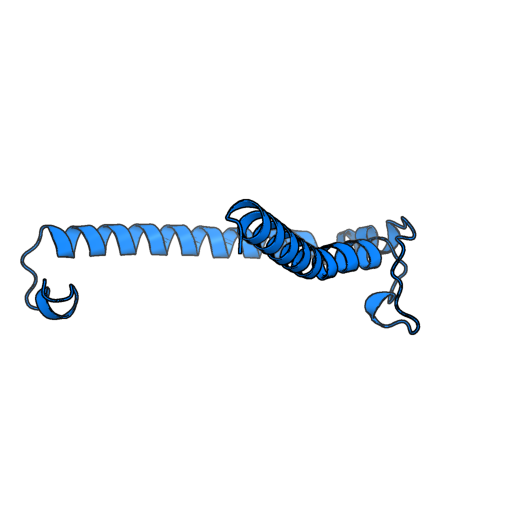8 1.00 96.06 85 THR A C 1
ATOM 685 O O . THR A 1 85 ? -13.945 4.948 20.039 1.00 96.06 85 THR A O 1
ATOM 688 N N . SER A 1 86 ? -12.813 4.073 18.316 1.00 94.12 86 SER A N 1
ATOM 689 C CA . SER A 1 86 ? -13.272 2.695 18.538 1.00 94.12 86 SER A CA 1
ATOM 690 C C . SER A 1 86 ? -12.832 2.152 19.896 1.00 94.12 86 SER A C 1
ATOM 692 O O . SER A 1 86 ? -13.609 1.464 20.551 1.00 94.12 86 SER A O 1
ATOM 694 N N . ALA A 1 87 ? -11.621 2.480 20.354 1.00 93.62 87 ALA A N 1
ATOM 695 C CA . ALA A 1 87 ? -11.133 2.083 21.671 1.00 93.62 87 ALA A CA 1
ATOM 696 C C . ALA A 1 87 ? -11.914 2.773 22.800 1.00 93.62 87 ALA A C 1
ATOM 698 O O . ALA A 1 87 ? -12.334 2.107 23.744 1.00 93.62 87 ALA A O 1
ATOM 699 N N . LEU A 1 88 ? -12.163 4.084 22.687 1.00 91.81 88 LEU A N 1
ATOM 700 C CA . LEU A 1 88 ? -12.964 4.838 23.658 1.00 91.81 88 LEU A CA 1
ATOM 701 C C . LEU A 1 88 ? -14.409 4.335 23.712 1.00 91.81 88 LEU A C 1
ATOM 703 O O . LEU A 1 88 ? -14.935 4.105 24.798 1.00 91.81 88 LEU A O 1
ATOM 707 N N . THR A 1 89 ? -15.040 4.128 22.554 1.00 89.19 89 THR A N 1
ATOM 708 C CA . THR A 1 89 ? -16.394 3.573 22.468 1.00 89.19 89 THR A CA 1
ATOM 709 C C . THR A 1 89 ? -16.439 2.148 23.011 1.00 89.19 89 THR A C 1
ATOM 711 O O . THR A 1 89 ? -17.344 1.828 23.774 1.00 89.19 89 THR A O 1
ATOM 714 N N . GLY A 1 90 ? -15.453 1.310 22.681 1.00 87.94 90 GLY A N 1
ATOM 715 C CA . GLY A 1 90 ? -15.345 -0.051 23.204 1.00 87.94 90 GLY A CA 1
ATOM 716 C C . GLY A 1 90 ? -15.218 -0.085 24.728 1.00 87.94 90 GLY A C 1
ATOM 717 O O . GLY A 1 90 ? -15.913 -0.862 25.375 1.00 87.94 90 GLY A O 1
ATOM 718 N N . TYR A 1 91 ? -14.397 0.794 25.311 1.00 87.56 91 TYR A N 1
ATOM 719 C CA . TYR A 1 91 ? -14.255 0.919 26.764 1.00 87.56 91 TYR A CA 1
ATOM 720 C C . TYR A 1 91 ? -15.533 1.440 27.432 1.00 87.56 91 TYR A C 1
ATOM 722 O O . TYR A 1 91 ? -16.007 0.851 28.401 1.00 87.56 91 TYR A O 1
ATOM 730 N N . ALA A 1 92 ? -16.127 2.512 26.897 1.00 86.06 92 ALA A N 1
ATOM 731 C CA . ALA A 1 92 ? -17.361 3.080 27.432 1.00 86.06 92 ALA A CA 1
ATOM 732 C C . ALA A 1 92 ? -18.504 2.057 27.415 1.00 86.06 92 ALA A C 1
ATOM 734 O O . ALA A 1 92 ? -19.248 1.951 28.380 1.00 86.06 92 ALA A O 1
ATOM 735 N N . LEU A 1 93 ? -18.616 1.267 26.349 1.00 82.88 93 LEU A N 1
ATOM 736 C CA . LEU A 1 93 ? -19.650 0.247 26.229 1.00 82.88 93 LEU A CA 1
ATOM 737 C C . LEU A 1 93 ? -19.407 -0.966 27.152 1.00 82.88 93 LEU A C 1
ATOM 739 O O . LEU A 1 93 ? -20.368 -1.630 27.537 1.00 82.88 93 LEU A O 1
ATOM 743 N N . ALA A 1 94 ? -18.148 -1.258 27.499 1.00 82.88 94 ALA A N 1
ATOM 744 C CA . ALA A 1 94 ? -17.779 -2.371 28.373 1.00 82.88 94 ALA A CA 1
ATOM 745 C C . ALA A 1 94 ? -17.928 -2.050 29.871 1.00 82.88 94 ALA A C 1
ATOM 747 O O . ALA A 1 94 ? -18.402 -2.902 30.617 1.00 82.88 94 ALA A O 1
ATOM 748 N N . GLU A 1 95 ? -17.538 -0.845 30.301 1.00 78.56 95 GLU A N 1
ATOM 749 C CA . GLU A 1 95 ? -17.450 -0.489 31.728 1.00 78.56 95 GLU A CA 1
ATOM 750 C C . GLU A 1 95 ? -18.578 0.452 32.192 1.00 78.56 95 GLU A C 1
ATOM 752 O O . GLU A 1 95 ? -18.991 0.422 33.353 1.00 78.56 95 GLU A O 1
ATOM 757 N N . VAL A 1 96 ? -19.115 1.297 31.303 1.00 77.69 96 VAL A N 1
ATOM 758 C CA . VAL A 1 96 ? -20.171 2.256 31.658 1.00 77.69 96 VAL A CA 1
ATOM 759 C C . VAL A 1 96 ? -21.543 1.636 31.395 1.00 77.69 96 VAL A C 1
ATOM 761 O O . VAL A 1 96 ? -21.820 1.117 30.315 1.00 77.69 96 VAL A O 1
ATOM 764 N N . HIS A 1 97 ? -22.448 1.734 32.374 1.00 66.69 97 HIS A N 1
ATOM 765 C CA . HIS A 1 97 ? -23.855 1.354 32.212 1.00 66.69 97 HIS A CA 1
ATOM 766 C C . HIS A 1 97 ? -24.587 2.396 31.353 1.00 66.69 97 HIS A C 1
ATOM 768 O O . HIS A 1 97 ? -25.326 3.242 31.855 1.00 66.69 97 HIS A O 1
ATOM 774 N N . VAL A 1 98 ? -24.344 2.364 30.042 1.00 70.19 98 VAL A N 1
ATOM 775 C CA . VAL A 1 98 ? -25.025 3.228 29.076 1.00 70.19 98 VAL A CA 1
ATOM 776 C C . VAL A 1 98 ? -26.422 2.649 28.787 1.00 70.19 98 VAL A C 1
ATOM 778 O O . VAL A 1 98 ? -26.546 1.461 28.475 1.00 70.19 98 VAL A O 1
ATOM 781 N N . PRO 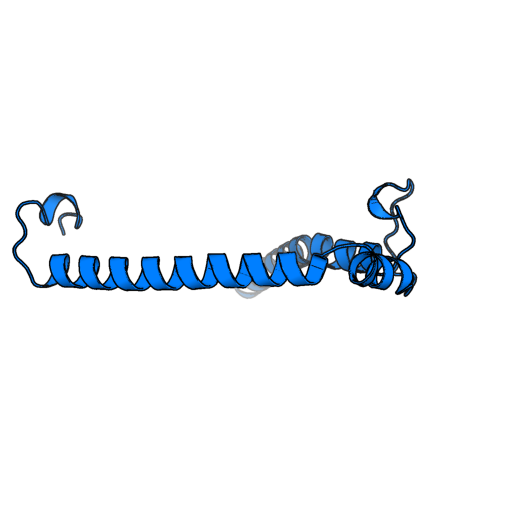A 1 99 ? -27.510 3.434 28.879 1.00 64.94 99 PRO A N 1
ATOM 782 C CA . PRO A 1 99 ? -28.832 2.948 28.497 1.00 64.94 99 PRO A CA 1
ATOM 783 C C . PRO A 1 99 ? -28.844 2.597 26.998 1.00 64.94 99 PRO A C 1
ATOM 785 O O . PRO A 1 99 ? -28.577 3.451 26.158 1.00 64.94 99 PRO A O 1
ATOM 788 N N . GLY A 1 100 ? -29.133 1.333 26.666 1.00 70.00 100 GLY A N 1
ATOM 789 C CA . GLY A 1 100 ? -29.141 0.818 25.285 1.00 70.00 100 GLY A CA 1
ATOM 790 C C . GLY A 1 100 ? -28.021 -0.174 24.935 1.00 70.00 100 GLY A C 1
ATOM 791 O O . GLY A 1 100 ? -28.045 -0.735 23.839 1.00 70.00 100 GLY A O 1
ATOM 792 N N . THR A 1 101 ? -27.089 -0.465 25.856 1.00 66.38 101 THR A N 1
ATOM 793 C CA . THR A 1 101 ? -25.981 -1.417 25.630 1.00 66.38 101 THR A CA 1
ATOM 794 C C . THR A 1 101 ? -26.448 -2.785 25.119 1.00 66.38 101 THR A C 1
ATOM 796 O O . THR A 1 101 ? -25.820 -3.322 24.217 1.00 66.38 101 THR A O 1
ATOM 799 N N . GLY A 1 102 ? -27.575 -3.323 25.603 1.00 67.31 102 GLY A N 1
ATOM 800 C CA . GLY A 1 102 ? -28.095 -4.638 25.183 1.00 67.31 102 GLY A CA 1
ATOM 801 C C . GLY A 1 102 ? -28.709 -4.713 23.774 1.00 67.31 102 GLY A C 1
ATOM 802 O O . GLY A 1 102 ? -29.049 -5.802 23.327 1.00 67.31 102 GLY A O 1
ATOM 803 N N . VAL A 1 103 ? -28.880 -3.580 23.078 1.00 70.62 103 VAL A N 1
ATOM 804 C CA . VAL A 1 103 ? -29.290 -3.549 21.658 1.00 70.62 103 VAL A CA 1
ATOM 805 C C . VAL A 1 103 ? -28.064 -3.477 20.738 1.00 70.62 103 VAL A C 1
ATOM 807 O O . VAL A 1 103 ? -28.102 -3.981 19.619 1.00 70.62 103 VAL A O 1
ATOM 810 N N . VAL A 1 104 ? -26.972 -2.861 21.210 1.00 72.94 104 VAL A N 1
ATOM 811 C CA . VAL A 1 104 ? -25.723 -2.661 20.451 1.00 72.94 104 VAL A CA 1
ATOM 812 C C . VAL A 1 104 ? -24.748 -3.829 20.641 1.00 72.94 104 VAL A C 1
ATOM 814 O O . VAL A 1 104 ? -24.207 -4.343 19.664 1.00 72.94 104 VAL A O 1
ATOM 817 N N . LEU A 1 105 ? -24.533 -4.277 21.881 1.00 69.38 105 LEU A N 1
ATOM 818 C CA . LEU A 1 105 ? -23.948 -5.585 22.171 1.00 69.38 105 LEU A CA 1
ATOM 819 C C . LEU A 1 105 ? -25.075 -6.603 22.067 1.00 69.38 105 LEU A C 1
ATOM 821 O O . LEU A 1 105 ? -26.017 -6.543 22.853 1.00 69.38 105 LEU A O 1
ATOM 825 N N . LEU A 1 106 ? -24.978 -7.514 21.097 1.00 61.62 106 LEU A N 1
ATOM 826 C CA . LEU A 1 106 ? -25.916 -8.624 20.931 1.00 61.62 106 LEU A CA 1
ATOM 827 C C . LEU A 1 106 ? -26.267 -9.258 22.292 1.00 61.62 106 LEU A C 1
ATOM 829 O O . LEU A 1 106 ? -25.357 -9.473 23.105 1.00 61.62 106 LEU A O 1
ATOM 833 N N . PRO A 1 107 ? -27.550 -9.577 22.544 1.00 54.38 107 PRO A N 1
ATOM 834 C CA . PRO A 1 107 ? -27.925 -10.310 23.739 1.00 54.38 107 PRO A CA 1
ATOM 835 C C . PRO A 1 107 ? -27.193 -11.654 23.709 1.00 54.38 107 PRO A C 1
ATOM 837 O O . PRO A 1 107 ? -27.206 -12.347 22.690 1.00 54.38 107 PRO A O 1
ATOM 840 N N . ARG A 1 108 ? -26.484 -11.955 24.799 1.00 54.56 108 ARG A N 1
ATOM 841 C CA . ARG A 1 108 ? -25.861 -13.264 25.014 1.00 54.56 108 ARG A CA 1
ATOM 842 C C . ARG A 1 108 ? -26.885 -14.386 24.901 1.00 54.56 108 ARG A C 1
ATOM 844 O O . ARG A 1 108 ? -28.024 -14.174 25.376 1.00 54.56 108 ARG A O 1
#